Protein AF-L8LVT0-F1 (afdb_monomer_lite)

Foldseek 3Di:
DLVVVLVVLVVQLVVVCVVDDAQDLSNLVSLQVNLVSCVVVVNNVRSPVSNVVSVVSCVVVVVPD

Secondary structure (DSSP, 8-state):
--TTHHHHHHHHHHHHHHH-SS--HHHHHHHHHHHHHHHHTT-HHHHHHHHHHHHHHHHHTT---

Structure (mmCIF, N/CA/C/O backbone):
data_AF-L8LVT0-F1
#
_entry.id   AF-L8LVT0-F1
#
loop_
_atom_site.group_PDB
_atom_site.id
_atom_site.type_symbol
_atom_site.label_atom_id
_atom_site.label_alt_id
_atom_site.label_comp_id
_atom_site.label_asym_id
_atom_site.label_entity_id
_atom_site.label_seq_id
_atom_site.pdbx_PDB_ins_code
_atom_site.Cartn_x
_atom_site.Cartn_y
_atom_site.Cartn_z
_atom_site.occupancy
_atom_site.B_iso_or_equiv
_atom_site.auth_seq_id
_atom_site.auth_comp_id
_atom_site.auth_asym_id
_atom_site.auth_atom_id
_atom_site.pdbx_PDB_model_num
ATOM 1 N N . ARG A 1 1 ? -13.003 -8.122 11.426 1.00 63.84 1 ARG A N 1
ATOM 2 C CA . ARG A 1 1 ? -13.306 -8.243 9.977 1.00 63.84 1 ARG A CA 1
ATOM 3 C C 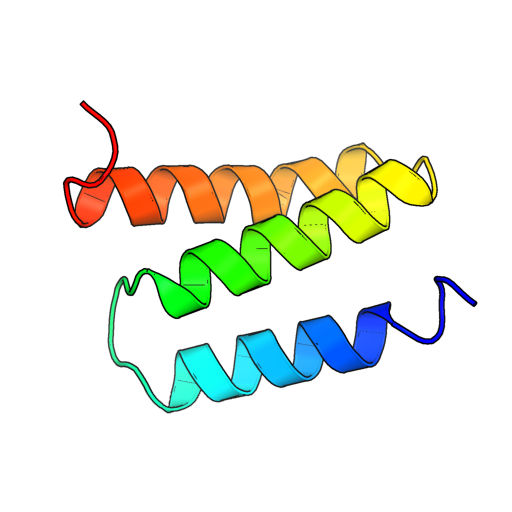. ARG A 1 1 ? -12.341 -7.463 9.074 1.00 63.84 1 ARG A C 1
ATOM 5 O O . ARG A 1 1 ? -11.944 -8.050 8.085 1.00 63.84 1 ARG A O 1
ATOM 12 N N . TYR A 1 2 ? -11.915 -6.223 9.373 1.00 67.44 2 TYR A N 1
ATOM 13 C CA . TYR A 1 2 ? -10.808 -5.570 8.626 1.00 67.44 2 TYR A CA 1
ATOM 14 C C . TYR A 1 2 ? -9.416 -5.849 9.216 1.00 67.44 2 TYR A C 1
ATOM 16 O O . TYR A 1 2 ? -8.458 -6.031 8.475 1.00 67.44 2 TYR A O 1
ATOM 24 N N . SER A 1 3 ? -9.328 -5.989 10.539 1.00 74.38 3 SER A N 1
ATOM 25 C CA . SER A 1 3 ? -8.105 -6.350 11.269 1.00 74.38 3 SER A CA 1
ATOM 26 C C . SER A 1 3 ? -7.514 -7.711 10.877 1.00 74.38 3 SER A C 1
ATOM 28 O O . SER A 1 3 ? -6.311 -7.908 10.959 1.00 74.38 3 SER A O 1
ATOM 30 N N . GLU A 1 4 ? -8.346 -8.648 10.420 1.00 85.12 4 GLU A N 1
ATOM 31 C CA . GLU A 1 4 ? -7.906 -9.968 9.942 1.00 85.12 4 GLU A CA 1
ATOM 32 C C . GLU A 1 4 ? -7.360 -9.918 8.506 1.00 85.12 4 GLU A C 1
ATOM 34 O O . GLU A 1 4 ? -6.604 -10.795 8.104 1.00 85.12 4 GLU A O 1
ATOM 39 N N . ALA A 1 5 ? -7.727 -8.898 7.722 1.00 85.50 5 ALA A N 1
ATOM 40 C CA . ALA A 1 5 ? -7.301 -8.766 6.330 1.00 85.50 5 ALA A CA 1
ATOM 41 C C . ALA A 1 5 ? -5.906 -8.137 6.205 1.00 85.50 5 ALA A C 1
ATOM 43 O O . ALA A 1 5 ? -5.174 -8.431 5.266 1.00 85.50 5 ALA A O 1
ATOM 44 N N . GLU A 1 6 ? -5.527 -7.287 7.156 1.00 86.69 6 GLU A N 1
ATOM 45 C CA . GLU A 1 6 ? -4.229 -6.609 7.198 1.00 86.69 6 GLU A CA 1
ATOM 46 C C . GLU A 1 6 ? -3.028 -7.565 7.172 1.00 86.69 6 GLU A C 1
ATOM 48 O O . GLU A 1 6 ? -2.169 -7.383 6.301 1.00 86.69 6 GLU A O 1
ATOM 53 N N . PRO A 1 7 ? -2.956 -8.615 8.018 1.00 90.12 7 PRO A N 1
ATOM 54 C CA . PRO A 1 7 ? -1.858 -9.573 7.939 1.00 90.12 7 PRO A CA 1
ATOM 55 C C . PRO A 1 7 ? -1.839 -10.315 6.596 1.00 90.12 7 PRO A C 1
ATOM 57 O O . PRO A 1 7 ? -0.766 -10.501 6.033 1.00 90.12 7 PRO A O 1
ATOM 60 N N . LEU A 1 8 ? -3.005 -10.648 6.027 1.00 90.12 8 LEU A N 1
ATOM 61 C CA . LEU A 1 8 ? -3.099 -11.339 4.733 1.00 90.12 8 LEU A CA 1
ATOM 62 C C . LEU A 1 8 ? -2.577 -10.477 3.574 1.00 90.12 8 LEU A C 1
ATOM 64 O O . LEU A 1 8 ? -1.831 -10.959 2.723 1.00 90.12 8 LEU A O 1
ATOM 68 N N . TYR A 1 9 ? -2.941 -9.191 3.534 1.00 87.75 9 TYR A N 1
ATOM 69 C CA . TYR A 1 9 ? -2.429 -8.268 2.517 1.00 87.75 9 TYR A CA 1
ATOM 70 C C . TYR A 1 9 ? -0.935 -7.985 2.692 1.00 87.75 9 TYR A C 1
ATOM 72 O O . TYR A 1 9 ? -0.224 -7.850 1.695 1.00 87.75 9 TYR A O 1
ATOM 80 N N . SER A 1 10 ? -0.455 -7.936 3.936 1.00 88.88 10 SER A N 1
ATOM 81 C CA . SER A 1 10 ? 0.960 -7.716 4.250 1.00 88.88 10 SER A CA 1
ATOM 82 C C . SER A 1 10 ? 1.818 -8.912 3.829 1.00 88.88 10 SER A C 1
ATOM 84 O O . SER A 1 10 ? 2.827 -8.737 3.147 1.00 88.88 10 SER A O 1
ATOM 86 N N . GLU A 1 11 ? 1.376 -10.133 4.137 1.00 91.94 11 GLU A N 1
ATOM 87 C CA . GLU A 1 11 ? 2.040 -11.368 3.712 1.00 91.94 11 GLU A CA 1
ATOM 88 C C . GLU A 1 11 ? 2.045 -11.499 2.181 1.00 91.94 11 GLU A C 1
ATOM 90 O O . GLU A 1 11 ? 3.077 -11.784 1.571 1.00 91.94 11 GLU A O 1
ATOM 95 N N . ALA A 1 12 ? 0.915 -11.209 1.525 1.00 89.44 12 ALA A N 1
ATOM 96 C CA . ALA A 1 12 ? 0.827 -11.218 0.068 1.00 89.44 12 ALA A CA 1
ATOM 97 C C . ALA A 1 12 ? 1.771 -10.196 -0.585 1.00 89.44 12 ALA A C 1
ATOM 99 O O . ALA A 1 12 ? 2.379 -10.489 -1.617 1.00 89.44 12 ALA A O 1
ATOM 100 N N . LEU A 1 13 ? 1.902 -8.999 -0.006 1.00 89.38 13 LEU A N 1
ATOM 101 C CA . LEU A 1 13 ? 2.848 -7.986 -0.467 1.00 89.38 13 LEU A CA 1
ATOM 102 C C . LEU A 1 13 ? 4.296 -8.474 -0.333 1.00 89.38 13 LEU A C 1
ATOM 104 O O . LEU A 1 13 ? 5.073 -8.345 -1.280 1.00 89.38 13 LEU A O 1
ATOM 108 N N . GLU A 1 14 ? 4.649 -9.066 0.805 1.00 90.75 14 GLU A N 1
ATOM 109 C CA . GLU A 1 14 ? 5.997 -9.577 1.046 1.00 90.75 14 GLU A CA 1
ATOM 110 C C . GLU A 1 14 ? 6.353 -10.728 0.096 1.00 90.75 14 GLU A C 1
ATOM 112 O O . GLU A 1 14 ? 7.426 -10.720 -0.511 1.00 90.75 14 GLU A O 1
ATOM 117 N N . MET A 1 15 ? 5.437 -11.679 -0.109 1.00 89.50 15 MET A N 1
ATOM 118 C CA . MET A 1 15 ? 5.623 -12.759 -1.081 1.00 89.50 15 MET A CA 1
ATOM 119 C C . MET A 1 15 ? 5.857 -12.215 -2.491 1.00 89.50 15 MET A C 1
ATOM 121 O O . MET A 1 15 ? 6.804 -12.633 -3.156 1.00 89.50 15 MET A O 1
ATOM 125 N N . ARG A 1 16 ? 5.054 -11.239 -2.938 1.00 87.62 16 ARG A N 1
ATOM 126 C CA . ARG A 1 16 ? 5.227 -10.626 -4.265 1.00 87.62 16 ARG A CA 1
ATOM 127 C C . ARG A 1 16 ? 6.569 -9.904 -4.384 1.00 87.62 16 ARG A C 1
ATOM 129 O O . ARG A 1 16 ? 7.253 -10.090 -5.383 1.00 87.62 16 ARG A O 1
ATOM 136 N N . ARG A 1 17 ? 7.003 -9.162 -3.359 1.00 86.69 17 ARG A N 1
ATOM 137 C CA . ARG A 1 17 ? 8.333 -8.518 -3.344 1.00 86.69 17 ARG A CA 1
ATOM 138 C C . ARG A 1 17 ? 9.491 -9.514 -3.413 1.00 86.69 17 ARG A C 1
ATOM 140 O O . ARG A 1 17 ? 10.537 -9.186 -3.958 1.00 86.69 17 ARG A O 1
ATOM 147 N N . ARG A 1 18 ? 9.328 -10.715 -2.852 1.00 87.31 18 ARG A N 1
ATOM 148 C CA . ARG A 1 18 ? 10.342 -11.779 -2.919 1.00 87.31 18 ARG A CA 1
ATOM 149 C C . ARG A 1 18 ? 10.343 -12.499 -4.267 1.00 87.31 18 ARG A C 1
ATOM 151 O O . ARG A 1 18 ? 11.408 -12.875 -4.742 1.00 87.31 18 ARG A O 1
ATOM 158 N N . MET A 1 19 ? 9.168 -12.711 -4.867 1.00 84.44 19 MET A N 1
ATOM 159 C CA . MET A 1 19 ? 9.042 -13.382 -6.168 1.00 84.44 19 MET A CA 1
ATOM 160 C C . MET A 1 19 ? 9.503 -12.506 -7.331 1.00 84.44 19 MET A C 1
ATOM 162 O O . MET A 1 19 ? 10.024 -13.028 -8.313 1.00 84.44 19 MET A O 1
ATOM 166 N N . PHE A 1 20 ? 9.312 -11.191 -7.227 1.00 81.44 20 PHE A N 1
ATOM 167 C CA . PHE A 1 20 ? 9.632 -10.260 -8.295 1.00 81.44 20 PHE A CA 1
ATOM 168 C C . PHE A 1 20 ? 10.755 -9.310 -7.886 1.00 81.44 20 PHE A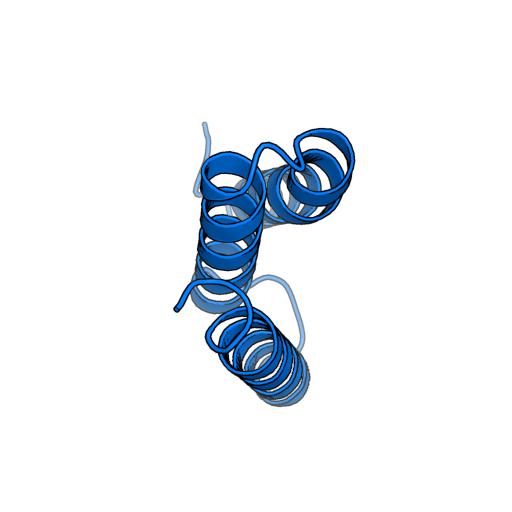 C 1
ATOM 170 O O . PHE A 1 20 ? 10.592 -8.463 -7.012 1.00 81.44 20 PHE A O 1
ATOM 177 N N . SER A 1 21 ? 11.896 -9.408 -8.563 1.00 70.75 21 SER A N 1
ATOM 178 C CA . SER A 1 21 ? 12.962 -8.415 -8.473 1.00 70.75 21 SER A CA 1
ATOM 179 C C . SER A 1 21 ? 12.596 -7.190 -9.319 1.00 70.75 21 SER A C 1
ATOM 181 O O . SER A 1 21 ? 12.818 -7.168 -10.527 1.00 70.75 21 SER A O 1
ATOM 183 N N . GLY A 1 22 ? 12.028 -6.165 -8.678 1.00 70.81 22 GLY A N 1
ATOM 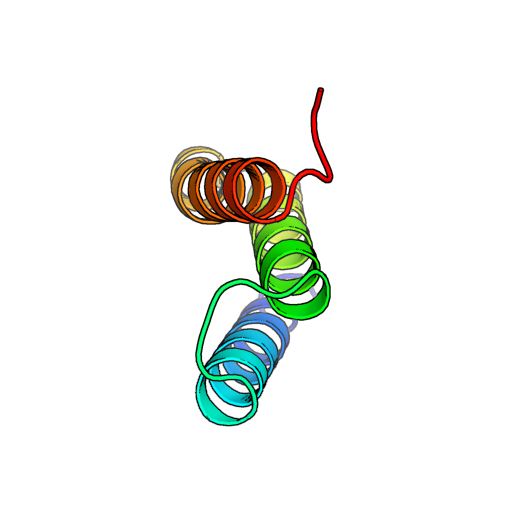184 C CA . GLY A 1 22 ? 11.763 -4.856 -9.283 1.00 70.81 22 GLY A CA 1
ATOM 185 C C . GLY A 1 22 ? 10.297 -4.432 -9.257 1.00 70.81 22 GLY A C 1
ATOM 186 O O . GLY A 1 22 ? 9.449 -5.066 -8.630 1.00 70.81 22 GLY A O 1
ATOM 187 N N . ASP A 1 23 ? 10.014 -3.325 -9.936 1.00 71.50 23 ASP A N 1
ATOM 188 C CA . ASP A 1 23 ? 8.671 -2.766 -10.023 1.00 71.50 23 ASP A CA 1
ATOM 189 C C . ASP A 1 23 ? 7.769 -3.684 -10.862 1.00 71.50 23 ASP A C 1
ATOM 191 O O . ASP A 1 23 ? 8.095 -4.033 -11.997 1.00 71.50 23 ASP A O 1
ATOM 195 N N . GLN A 1 24 ? 6.630 -4.088 -10.297 1.00 82.56 24 GLN A N 1
ATOM 196 C CA . GLN A 1 24 ? 5.661 -4.958 -10.962 1.00 82.56 24 GLN A CA 1
ATOM 197 C C . GLN A 1 24 ? 4.232 -4.475 -10.712 1.00 82.56 24 GLN A C 1
ATOM 199 O O . GLN A 1 24 ? 3.910 -4.083 -9.584 1.00 82.56 24 GLN A O 1
ATOM 204 N N . PRO A 1 25 ? 3.332 -4.586 -11.707 1.00 84.75 25 PRO A N 1
ATOM 205 C CA . PRO A 1 25 ? 1.921 -4.246 -11.534 1.00 84.75 25 PRO A CA 1
ATOM 206 C C . PRO A 1 25 ? 1.280 -4.947 -10.326 1.00 84.75 25 PRO A C 1
ATOM 208 O O . PRO A 1 25 ? 0.485 -4.345 -9.605 1.00 84.75 25 PRO A O 1
ATOM 211 N N . ASP A 1 26 ? 1.665 -6.197 -10.054 1.00 86.62 26 ASP A N 1
ATOM 212 C CA . ASP A 1 26 ? 1.113 -6.993 -8.954 1.00 86.62 26 ASP A CA 1
ATOM 213 C C . ASP A 1 26 ? 1.531 -6.495 -7.567 1.00 86.62 26 ASP A C 1
ATOM 215 O O . ASP A 1 26 ? 0.740 -6.568 -6.619 1.00 86.62 26 ASP A O 1
ATOM 219 N N . VAL A 1 27 ? 2.748 -5.959 -7.435 1.00 88.94 27 VAL A N 1
ATOM 220 C CA . VAL A 1 27 ? 3.221 -5.354 -6.183 1.00 88.94 27 VAL A CA 1
ATOM 221 C C . VAL A 1 27 ? 2.490 -4.029 -5.950 1.00 88.94 27 VAL A C 1
ATOM 223 O O . VAL A 1 27 ? 1.952 -3.817 -4.862 1.00 88.94 27 VAL A O 1
ATOM 226 N N . ALA A 1 28 ? 2.338 -3.200 -6.989 1.00 89.81 28 ALA A N 1
ATOM 227 C CA . ALA A 1 28 ? 1.559 -1.961 -6.916 1.00 89.81 28 ALA A CA 1
ATOM 228 C C . ALA A 1 28 ? 0.082 -2.211 -6.558 1.00 89.81 28 ALA A C 1
ATOM 230 O O . ALA A 1 28 ? -0.509 -1.476 -5.768 1.00 89.81 28 ALA A O 1
ATOM 231 N N . ASN A 1 29 ? -0.521 -3.275 -7.094 1.00 89.81 29 ASN A N 1
ATOM 232 C CA . ASN A 1 29 ? -1.895 -3.652 -6.764 1.00 89.81 29 ASN A CA 1
ATOM 233 C C . ASN A 1 29 ? -2.034 -4.138 -5.311 1.00 89.81 29 ASN A C 1
ATOM 235 O O . ASN A 1 29 ? -3.010 -3.788 -4.650 1.00 89.81 29 ASN A O 1
ATOM 239 N N . SER A 1 30 ? -1.061 -4.895 -4.786 1.00 90.44 30 SER A N 1
ATOM 240 C CA . SER A 1 30 ? -1.036 -5.269 -3.360 1.00 90.44 30 SER A CA 1
ATOM 241 C C . SER A 1 30 ? -0.966 -4.049 -2.447 1.00 90.44 30 SER A C 1
ATOM 243 O O . SER A 1 30 ? -1.734 -3.954 -1.492 1.00 90.44 30 SER A O 1
ATOM 245 N N . LEU A 1 31 ? -0.072 -3.110 -2.760 1.00 91.75 31 LEU A N 1
ATOM 246 C CA . LEU A 1 31 ? 0.091 -1.864 -2.013 1.00 91.75 31 LEU A CA 1
ATOM 247 C C . LEU A 1 31 ? -1.202 -1.039 -2.010 1.00 91.75 31 LEU A C 1
ATOM 249 O O . LEU A 1 31 ? -1.653 -0.598 -0.955 1.00 91.75 31 LEU A O 1
ATOM 253 N N . ASN A 1 32 ? -1.859 -0.908 -3.165 1.00 91.81 32 ASN A N 1
ATOM 254 C CA . ASN A 1 32 ? -3.138 -0.208 -3.267 1.00 91.81 32 ASN A CA 1
ATOM 255 C C . ASN A 1 32 ? -4.248 -0.878 -2.437 1.00 91.81 32 ASN A C 1
ATOM 257 O O . ASN A 1 32 ? -5.046 -0.192 -1.804 1.00 91.81 32 ASN A O 1
ATOM 261 N N . ASN A 1 33 ? -4.294 -2.212 -2.402 1.00 90.81 33 ASN A N 1
ATOM 262 C CA . ASN A 1 33 ? -5.280 -2.938 -1.599 1.00 90.81 33 ASN A CA 1
ATOM 263 C C . ASN A 1 33 ? -5.037 -2.767 -0.093 1.00 90.81 33 ASN A C 1
ATOM 265 O O . ASN A 1 33 ? -5.992 -2.593 0.664 1.00 90.81 33 ASN A O 1
ATOM 269 N N . LEU A 1 34 ? -3.771 -2.753 0.335 1.00 92.69 34 LEU A N 1
ATOM 270 C CA . LEU A 1 34 ? -3.402 -2.466 1.721 1.00 92.69 34 LEU A CA 1
ATOM 271 C C . LEU A 1 34 ? -3.771 -1.022 2.106 1.00 92.69 34 LEU A C 1
ATOM 273 O O . LEU A 1 34 ? -4.382 -0.796 3.148 1.00 92.69 34 LEU A O 1
ATOM 277 N N . ALA A 1 35 ? -3.503 -0.055 1.224 1.00 92.19 35 ALA A N 1
ATOM 278 C CA . ALA A 1 35 ? -3.924 1.332 1.411 1.00 92.19 35 ALA A CA 1
ATOM 279 C C . ALA A 1 35 ? -5.455 1.469 1.508 1.00 92.19 35 ALA A C 1
ATOM 281 O O . ALA A 1 35 ? -5.966 2.150 2.397 1.00 92.19 35 ALA A O 1
ATOM 282 N N . GLY A 1 36 ? -6.204 0.781 0.639 1.00 92.69 36 GLY A N 1
ATOM 283 C CA . GLY A 1 36 ? -7.669 0.764 0.663 1.00 92.69 36 GLY A CA 1
ATOM 284 C C . GLY A 1 36 ? -8.242 0.151 1.945 1.00 92.69 36 GLY A C 1
ATOM 285 O O . GLY A 1 36 ? -9.259 0.624 2.464 1.00 92.69 36 GLY A O 1
ATOM 286 N N . LEU A 1 37 ? -7.567 -0.857 2.502 1.00 92.00 37 LEU A N 1
ATOM 287 C CA . LEU A 1 37 ? -7.924 -1.436 3.793 1.00 92.00 37 LEU A CA 1
ATOM 288 C C . LEU A 1 37 ? -7.746 -0.422 4.932 1.00 92.00 37 LEU A C 1
ATOM 290 O O . LEU A 1 37 ? -8.653 -0.270 5.752 1.00 92.00 37 LEU A O 1
ATOM 294 N N . TYR A 1 38 ? -6.612 0.278 4.979 1.00 91.69 38 TYR A N 1
ATOM 295 C CA . TYR A 1 38 ? -6.368 1.316 5.983 1.00 91.69 38 TYR A CA 1
ATOM 296 C C . TYR A 1 38 ? -7.347 2.481 5.856 1.00 91.69 38 TYR A C 1
ATOM 298 O O . TYR A 1 38 ? -7.914 2.921 6.857 1.00 91.69 38 TYR A O 1
ATOM 306 N N . TYR A 1 39 ? -7.638 2.909 4.628 1.00 92.44 39 TYR A N 1
ATOM 307 C CA . TYR A 1 39 ? -8.652 3.923 4.356 1.00 92.44 39 TYR A CA 1
ATOM 308 C C . TYR A 1 39 ? -10.029 3.507 4.897 1.00 92.44 39 TYR A C 1
ATOM 310 O O . TYR A 1 39 ? -10.685 4.278 5.593 1.00 92.44 39 TYR A O 1
ATOM 318 N N . SER A 1 40 ? -10.431 2.253 4.666 1.00 90.50 40 SER A N 1
ATOM 319 C CA . SER A 1 40 ? -11.707 1.703 5.153 1.00 90.50 40 SER A CA 1
ATOM 320 C C . SER A 1 40 ? -11.783 1.586 6.683 1.00 90.50 40 SER A C 1
ATOM 322 O O . SER A 1 40 ? -12.876 1.509 7.240 1.00 90.50 40 SER A O 1
ATOM 324 N N . GLN A 1 41 ? -10.637 1.581 7.369 1.00 91.12 41 GLN A N 1
ATOM 325 C CA . GLN A 1 41 ? -10.532 1.613 8.832 1.00 91.12 41 GLN A CA 1
ATOM 326 C C . GLN A 1 41 ? -10.411 3.041 9.399 1.00 91.12 41 GLN A C 1
ATOM 328 O O . GLN A 1 41 ? -10.298 3.200 10.612 1.00 91.12 41 GLN A O 1
ATOM 333 N N . GLY A 1 42 ? -10.400 4.078 8.552 1.00 92.88 42 GLY A N 1
ATOM 334 C CA . GLY A 1 42 ? -10.147 5.465 8.962 1.00 92.88 42 GLY A CA 1
ATOM 335 C C . GLY A 1 42 ? -8.679 5.764 9.296 1.00 92.88 42 GLY A C 1
ATOM 336 O O . GLY A 1 42 ? -8.365 6.838 9.806 1.00 92.88 42 GLY A O 1
ATOM 337 N N . ARG A 1 43 ? -7.766 4.833 9.000 1.00 93.38 43 ARG A N 1
ATOM 338 C CA . ARG A 1 43 ? -6.320 4.917 9.260 1.00 93.38 43 ARG A CA 1
ATOM 339 C C . ARG A 1 43 ? -5.603 5.598 8.092 1.00 93.38 43 ARG A C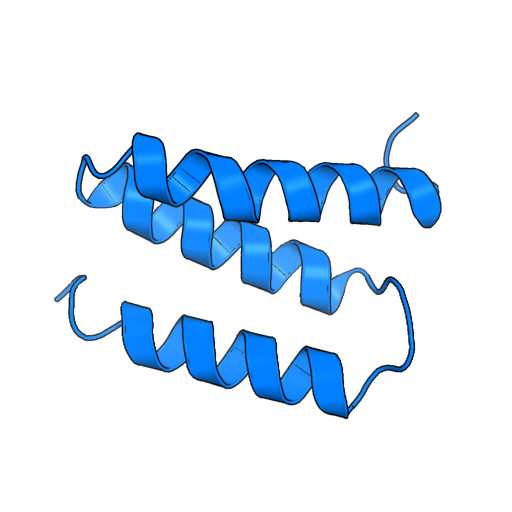 1
ATOM 341 O O . ARG A 1 43 ? -4.746 5.017 7.434 1.00 93.38 43 ARG A O 1
ATOM 348 N N . TYR A 1 44 ? -5.980 6.839 7.792 1.00 90.25 44 TYR A N 1
ATOM 349 C CA . TYR A 1 44 ? -5.517 7.536 6.583 1.00 90.25 44 TYR A CA 1
ATOM 350 C C . TYR A 1 44 ? -3.998 7.745 6.534 1.00 90.25 44 TYR A C 1
ATOM 352 O O . TYR A 1 44 ? -3.399 7.561 5.478 1.00 90.25 44 TYR A O 1
ATOM 360 N N . SER A 1 45 ? -3.366 8.042 7.672 1.00 91.81 45 SER A N 1
ATOM 361 C CA . SER A 1 45 ? -1.904 8.181 7.760 1.00 91.81 45 SER A CA 1
ATOM 362 C C . SER A 1 45 ? -1.165 6.884 7.420 1.00 91.81 45 SER A C 1
ATOM 364 O O . SER A 1 45 ? -0.070 6.918 6.870 1.00 91.81 45 SER A O 1
ATOM 366 N N . GLU A 1 46 ? -1.770 5.729 7.700 1.00 89.81 46 GLU A N 1
ATOM 367 C CA . GLU A 1 46 ? -1.187 4.419 7.385 1.00 89.81 46 GLU A CA 1
ATOM 368 C C . GLU A 1 46 ? -1.478 3.998 5.938 1.00 89.81 46 GLU A C 1
ATOM 370 O O . GLU A 1 46 ? -0.728 3.215 5.363 1.00 89.81 46 GLU A O 1
ATOM 375 N N . ALA A 1 47 ? -2.519 4.561 5.314 1.00 92.31 47 ALA A N 1
ATOM 376 C CA . ALA A 1 47 ? -2.832 4.369 3.898 1.00 92.31 47 ALA A CA 1
ATOM 377 C C . ALA A 1 47 ? -1.901 5.152 2.954 1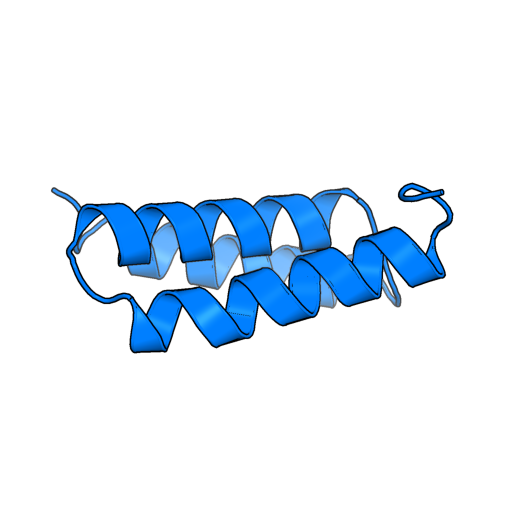.00 92.31 47 ALA A C 1
ATOM 379 O O . ALA A 1 47 ? -1.647 4.708 1.834 1.00 92.31 47 ALA A O 1
ATOM 380 N N . GLU A 1 48 ? -1.398 6.311 3.387 1.00 90.94 48 GLU A N 1
ATOM 381 C CA . GLU A 1 48 ? -0.623 7.233 2.547 1.00 90.94 48 GLU A CA 1
ATOM 382 C C . GLU A 1 48 ? 0.688 6.619 2.040 1.00 90.94 48 GLU A C 1
ATOM 384 O O . GLU A 1 48 ? 1.004 6.712 0.852 1.00 90.94 48 GLU A O 1
ATOM 389 N N . SER A 1 49 ? 1.432 5.947 2.920 1.00 92.12 49 SER A N 1
ATOM 390 C CA . SER A 1 49 ? 2.707 5.312 2.571 1.00 92.12 49 SER A CA 1
ATOM 391 C C . SER A 1 49 ? 2.564 4.230 1.482 1.00 92.12 49 SER A C 1
ATOM 393 O O . SER A 1 49 ? 3.196 4.381 0.430 1.00 92.12 49 SER A O 1
ATOM 395 N N . PRO A 1 50 ? 1.718 3.188 1.640 1.00 90.12 50 PRO A N 1
ATOM 396 C CA . PRO A 1 50 ? 1.549 2.168 0.608 1.00 90.12 50 PRO A CA 1
ATOM 397 C C . PRO A 1 50 ? 0.936 2.726 -0.684 1.00 90.12 50 PRO A C 1
ATOM 399 O O . PRO A 1 50 ? 1.321 2.298 -1.771 1.00 90.12 50 PRO A O 1
ATOM 402 N N . LEU A 1 51 ? 0.035 3.712 -0.607 1.00 90.12 51 LEU A N 1
ATOM 403 C CA . LEU A 1 51 ? -0.525 4.347 -1.803 1.00 90.12 51 LEU A CA 1
ATOM 404 C C . LEU A 1 51 ? 0.542 5.111 -2.597 1.00 90.12 51 LEU A C 1
ATOM 406 O O . LEU A 1 51 ? 0.608 4.990 -3.820 1.00 90.12 51 LEU A O 1
ATOM 410 N N . THR A 1 52 ? 1.396 5.865 -1.906 1.00 91.62 52 THR A N 1
ATOM 411 C CA . THR A 1 52 ? 2.499 6.608 -2.529 1.00 91.62 52 THR A CA 1
ATOM 412 C C . THR A 1 52 ? 3.467 5.655 -3.219 1.00 91.62 52 THR A C 1
ATOM 414 O O . THR A 1 52 ? 3.829 5.867 -4.375 1.00 91.62 52 THR A O 1
ATOM 417 N N . GLU A 1 53 ? 3.831 4.558 -2.556 1.00 90.44 53 GLU A N 1
ATOM 418 C CA . GLU A 1 53 ? 4.707 3.551 -3.147 1.00 90.44 53 GLU A CA 1
ATOM 419 C C . GLU A 1 53 ? 4.078 2.894 -4.389 1.00 90.44 53 GLU A C 1
ATOM 421 O O . GLU A 1 53 ? 4.749 2.736 -5.410 1.00 90.44 53 GLU A O 1
ATOM 426 N N . ALA A 1 54 ? 2.780 2.571 -4.348 1.00 90.19 54 ALA A N 1
ATOM 427 C CA . ALA A 1 54 ? 2.066 2.016 -5.498 1.00 90.19 54 ALA A CA 1
ATOM 428 C C . ALA A 1 54 ? 2.085 2.966 -6.707 1.00 90.19 54 ALA A C 1
ATOM 430 O O . ALA A 1 54 ? 2.254 2.521 -7.845 1.00 90.19 54 ALA A O 1
ATOM 431 N N . LEU A 1 55 ? 1.912 4.269 -6.472 1.00 88.75 55 LEU A N 1
ATOM 432 C CA . LEU A 1 55 ? 1.929 5.290 -7.519 1.00 88.75 55 LEU A CA 1
ATOM 433 C C . LEU A 1 55 ? 3.320 5.452 -8.131 1.00 88.75 55 LEU A C 1
ATOM 435 O O . LEU A 1 55 ? 3.447 5.458 -9.355 1.00 88.75 55 LEU A O 1
ATOM 439 N N . GLU A 1 56 ? 4.358 5.527 -7.301 1.00 90.06 56 GLU A N 1
ATOM 440 C CA . GLU A 1 56 ? 5.747 5.601 -7.761 1.00 90.06 56 GLU A CA 1
ATOM 441 C C . GLU A 1 56 ? 6.134 4.363 -8.572 1.00 90.06 56 GLU A C 1
ATOM 443 O O . GLU A 1 56 ? 6.731 4.475 -9.643 1.00 90.06 56 GLU A O 1
ATOM 448 N N . MET A 1 57 ? 5.715 3.181 -8.123 1.00 89.12 57 MET A N 1
ATOM 449 C CA . MET A 1 57 ? 5.931 1.939 -8.853 1.00 89.12 57 MET A CA 1
ATOM 450 C C . MET A 1 57 ? 5.239 1.959 -10.219 1.00 89.12 57 MET A C 1
ATOM 452 O O . MET A 1 57 ? 5.876 1.668 -11.229 1.00 89.12 57 MET A O 1
ATOM 456 N N . ARG A 1 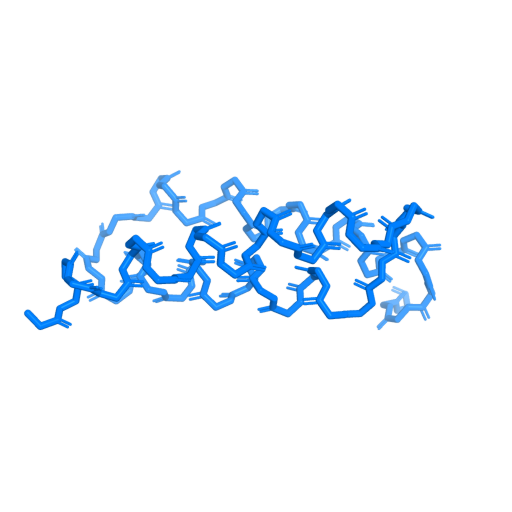58 ? 3.957 2.358 -10.277 1.00 87.38 58 ARG A N 1
ATOM 457 C CA . ARG A 1 58 ? 3.214 2.469 -11.545 1.00 87.38 58 ARG A CA 1
ATOM 458 C C . ARG A 1 58 ? 3.836 3.493 -12.499 1.00 87.38 58 ARG A C 1
ATOM 460 O O . ARG A 1 58 ? 3.823 3.254 -13.705 1.00 87.38 58 ARG A O 1
ATOM 467 N N . ARG A 1 59 ? 4.397 4.592 -11.982 1.00 86.94 59 ARG A N 1
ATOM 468 C CA . ARG A 1 59 ? 5.145 5.581 -12.778 1.00 86.94 59 ARG A CA 1
ATOM 469 C C . ARG A 1 59 ? 6.399 4.973 -13.398 1.00 86.94 59 ARG A C 1
ATOM 471 O O . ARG A 1 59 ? 6.613 5.124 -14.595 1.00 86.94 59 ARG A O 1
ATOM 478 N N . ARG A 1 60 ? 7.197 4.238 -12.618 1.00 87.00 60 ARG A N 1
ATOM 479 C CA . ARG A 1 60 ? 8.443 3.614 -13.103 1.00 87.00 60 ARG A CA 1
ATOM 480 C C . ARG A 1 60 ? 8.211 2.574 -14.199 1.00 87.00 60 ARG A C 1
ATOM 482 O O . ARG A 1 60 ? 9.029 2.471 -15.107 1.00 87.00 60 ARG A O 1
ATOM 489 N N . ILE A 1 61 ? 7.089 1.851 -14.153 1.00 86.19 61 ILE A N 1
ATOM 490 C CA . ILE A 1 61 ? 6.712 0.853 -15.176 1.00 86.19 61 ILE A CA 1
ATOM 491 C C . ILE A 1 61 ? 5.863 1.424 -16.323 1.00 86.19 61 ILE A C 1
ATOM 493 O O . ILE A 1 61 ? 5.385 0.661 -17.159 1.00 86.19 61 ILE A O 1
ATOM 497 N N . GLY A 1 62 ? 5.654 2.744 -16.375 1.00 84.25 62 GLY A N 1
ATOM 498 C CA . GLY A 1 62 ? 4.935 3.408 -17.470 1.00 84.25 62 GLY A CA 1
ATOM 499 C C . GLY A 1 62 ? 3.422 3.159 -17.501 1.00 84.25 62 GLY A C 1
ATOM 500 O O . GLY A 1 62 ? 2.797 3.325 -18.544 1.00 84.25 62 GLY A O 1
ATOM 501 N N . LEU A 1 63 ? 2.819 2.755 -16.376 1.00 76.06 63 LEU A N 1
ATOM 502 C CA . LEU A 1 63 ? 1.367 2.553 -16.245 1.00 76.06 63 LEU A CA 1
ATOM 503 C C . LEU A 1 63 ? 0.602 3.821 -15.828 1.00 76.06 63 LEU A C 1
ATOM 505 O O . LEU A 1 63 ? -0.622 3.778 -15.699 1.00 76.06 63 LEU A O 1
ATOM 509 N N . VAL A 1 64 ? 1.296 4.939 -15.604 1.00 65.94 64 VAL A N 1
ATOM 510 C CA . VAL A 1 64 ? 0.693 6.262 -15.376 1.00 65.94 64 VAL A CA 1
ATOM 511 C C . VAL A 1 64 ? 1.309 7.228 -16.394 1.00 65.94 64 VAL A C 1
ATOM 513 O O . VAL A 1 64 ? 2.539 7.241 -16.476 1.00 65.94 64 VAL A O 1
ATOM 516 N N . PRO A 1 65 ? 0.507 7.968 -17.187 1.00 53.97 65 PRO A N 1
ATOM 517 C CA . PRO A 1 65 ? 1.018 8.975 -18.118 1.00 53.97 65 PRO A CA 1
ATOM 518 C C . PRO A 1 65 ? 1.700 10.150 -17.406 1.00 53.97 65 PRO A C 1
ATOM 520 O O . PRO A 1 65 ? 1.370 10.412 -16.223 1.00 53.97 65 PRO A O 1
#

pLDDT: mean 86.4, std 8.03, range [53.97, 93.38]

Sequence (65 aa):
RYSEAEPLYSEALEMRRRMFSGDQPDVANSLNNLAGLYYSQGRYSEAESPLTEALEMRRRIGLVP

Radius of gyration: 11.74 Å; chains: 1; bounding box: 26×22×29 Å